Protein AF-A0A920I4B5-F1 (afdb_monomer)

Radius of gyration: 13.25 Å; Cα contacts (8 Å, |Δi|>4): 49; chains: 1; bounding box: 33×24×31 Å

Structure (mmCIF, N/CA/C/O backbone):
data_AF-A0A920I4B5-F1
#
_entry.id   AF-A0A920I4B5-F1
#
loop_
_atom_site.group_PDB
_atom_site.id
_atom_site.type_symbol
_atom_site.label_atom_id
_atom_site.label_alt_id
_atom_site.label_comp_id
_atom_site.label_asym_id
_atom_site.label_entity_id
_atom_site.label_seq_id
_atom_site.pdbx_PDB_ins_code
_atom_site.Cartn_x
_atom_site.Cartn_y
_atom_site.Cartn_z
_atom_site.occupancy
_atom_site.B_iso_or_equiv
_atom_site.auth_seq_id
_atom_site.auth_comp_id
_atom_site.auth_asym_id
_atom_site.auth_atom_id
_atom_site.pdbx_PDB_model_num
ATOM 1 N N . MET A 1 1 ? 22.128 10.402 -0.260 1.00 40.31 1 MET A N 1
ATOM 2 C CA . MET A 1 1 ? 21.496 9.085 -0.014 1.00 40.31 1 MET A CA 1
ATOM 3 C C . MET A 1 1 ? 21.334 8.894 1.492 1.00 40.31 1 MET A C 1
ATOM 5 O O . MET A 1 1 ? 22.219 8.348 2.132 1.00 40.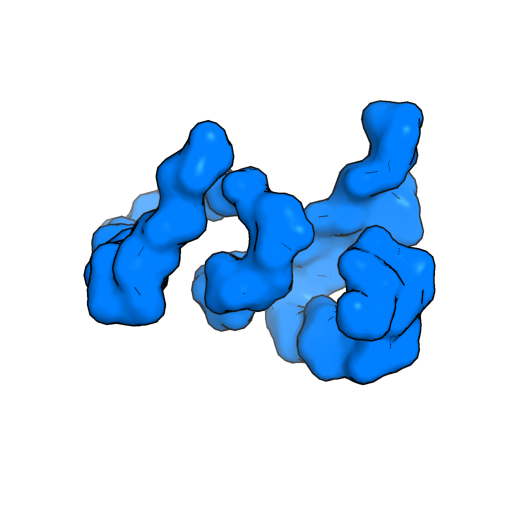31 1 MET A O 1
ATOM 9 N N . VAL A 1 2 ? 20.244 9.398 2.078 1.00 43.75 2 VAL A N 1
ATOM 10 C CA . VAL A 1 2 ? 19.962 9.246 3.518 1.00 43.75 2 VAL A CA 1
ATOM 11 C C . VAL A 1 2 ? 19.091 8.006 3.686 1.00 43.75 2 VAL A C 1
ATOM 13 O O . VAL A 1 2 ? 17.907 8.021 3.353 1.00 43.75 2 VAL A O 1
ATOM 16 N N . ARG A 1 3 ? 19.667 6.885 4.131 1.00 62.31 3 ARG A N 1
ATOM 17 C CA . ARG A 1 3 ? 18.851 5.748 4.572 1.00 62.31 3 ARG A CA 1
ATOM 18 C C . ARG A 1 3 ? 18.409 6.060 5.999 1.00 62.31 3 ARG A C 1
ATOM 20 O O . ARG A 1 3 ? 19.238 6.068 6.898 1.00 62.31 3 ARG A O 1
ATOM 27 N N . LEU A 1 4 ? 17.120 6.351 6.180 1.00 68.44 4 LEU A N 1
ATOM 28 C CA . LEU A 1 4 ? 16.509 6.523 7.501 1.00 68.44 4 LEU A CA 1
ATOM 29 C C . LEU A 1 4 ? 16.906 5.357 8.413 1.00 68.44 4 LEU A C 1
ATOM 31 O O . LEU A 1 4 ? 16.818 4.195 7.997 1.00 68.44 4 LEU A O 1
ATOM 35 N N . ALA A 1 5 ? 17.322 5.670 9.641 1.00 79.25 5 ALA A N 1
ATOM 36 C CA . ALA A 1 5 ? 17.653 4.660 10.635 1.00 79.25 5 ALA A CA 1
ATOM 37 C C . ALA A 1 5 ? 16.450 3.715 10.860 1.00 79.25 5 ALA A C 1
ATOM 39 O O . ALA A 1 5 ? 15.299 4.159 10.775 1.00 79.25 5 ALA A O 1
ATOM 40 N N . PRO A 1 6 ? 16.671 2.423 11.168 1.00 74.19 6 PRO A N 1
ATOM 41 C CA . PRO A 1 6 ? 15.588 1.451 11.345 1.00 74.19 6 PRO A CA 1
ATOM 42 C C . PRO A 1 6 ? 14.516 1.875 12.359 1.00 74.19 6 PRO A C 1
ATOM 44 O O . PRO A 1 6 ? 13.353 1.510 12.209 1.00 74.19 6 PRO A O 1
ATOM 47 N N . ILE A 1 7 ? 14.899 2.657 13.371 1.00 78.25 7 ILE A N 1
ATOM 48 C CA . ILE A 1 7 ? 13.978 3.188 14.379 1.00 78.25 7 ILE A CA 1
ATOM 49 C C . ILE A 1 7 ? 13.095 4.317 13.838 1.00 78.25 7 ILE A C 1
ATOM 51 O O . ILE A 1 7 ? 11.890 4.302 14.056 1.00 78.25 7 ILE A O 1
ATOM 55 N N . ILE A 1 8 ? 13.660 5.216 13.027 1.00 77.44 8 ILE A N 1
ATOM 56 C CA . ILE A 1 8 ? 12.909 6.290 12.366 1.00 77.44 8 ILE A CA 1
ATOM 57 C C . ILE A 1 8 ? 11.882 5.683 11.401 1.00 77.44 8 ILE A C 1
ATOM 59 O O . ILE A 1 8 ? 10.744 6.133 11.333 1.00 77.44 8 ILE A O 1
ATOM 63 N N . ARG A 1 9 ? 12.242 4.599 10.698 1.00 75.38 9 ARG A N 1
ATOM 64 C CA . ARG A 1 9 ? 11.290 3.854 9.856 1.00 75.38 9 ARG A CA 1
ATOM 65 C C . ARG A 1 9 ? 10.118 3.287 10.651 1.00 75.38 9 ARG A C 1
ATOM 67 O O . ARG A 1 9 ? 9.006 3.327 10.144 1.00 75.38 9 ARG A O 1
ATOM 74 N N . ARG A 1 10 ? 10.361 2.796 11.874 1.00 72.25 10 ARG A N 1
ATOM 75 C CA . ARG A 1 10 ? 9.289 2.327 12.764 1.00 72.25 10 ARG A CA 1
ATOM 76 C C . ARG A 1 10 ? 8.329 3.439 13.145 1.00 72.25 10 ARG A C 1
ATOM 78 O O . ARG A 1 10 ? 7.134 3.262 12.972 1.00 72.25 10 ARG A O 1
ATOM 85 N N . GLN A 1 11 ? 8.860 4.585 13.548 1.00 77.12 11 GLN A N 1
ATOM 86 C CA . GLN A 1 11 ? 8.047 5.733 13.957 1.00 77.12 11 GLN A CA 1
ATOM 87 C C . GLN A 1 11 ? 7.214 6.319 12.809 1.00 77.12 11 GLN A C 1
ATOM 89 O O . GLN A 1 11 ? 6.087 6.756 13.024 1.00 77.12 11 GLN A O 1
ATOM 94 N N . ILE A 1 12 ? 7.717 6.270 11.569 1.00 77.44 12 ILE A N 1
ATOM 95 C CA . ILE A 1 12 ? 6.940 6.670 10.382 1.00 77.44 12 ILE A CA 1
ATOM 96 C C . ILE A 1 12 ? 5.675 5.809 10.217 1.00 77.44 12 ILE A C 1
ATOM 98 O O . ILE A 1 12 ? 4.710 6.269 9.613 1.00 77.44 12 ILE A O 1
ATOM 102 N N . TRP A 1 13 ? 5.638 4.585 10.756 1.00 78.56 13 TRP A N 1
ATOM 103 C CA . TRP A 1 13 ? 4.462 3.712 10.670 1.00 78.56 13 TRP A CA 1
ATOM 104 C C . TRP A 1 13 ? 3.370 4.037 11.698 1.00 78.56 13 TRP A C 1
ATOM 106 O O . TRP A 1 13 ? 2.215 3.692 11.451 1.00 78.56 13 TRP A O 1
ATOM 116 N N . ASP A 1 14 ? 3.695 4.734 12.787 1.00 81.50 14 ASP A N 1
ATOM 117 C CA . ASP A 1 14 ? 2.746 5.008 13.876 1.00 81.50 14 ASP A CA 1
ATOM 118 C C . ASP A 1 14 ? 1.771 6.141 13.524 1.00 81.50 14 ASP A C 1
ATOM 120 O O . ASP A 1 14 ? 0.576 6.067 13.820 1.00 81.50 14 ASP A O 1
ATOM 124 N N . GLY A 1 15 ? 2.258 7.172 12.826 1.00 85.12 15 GLY A N 1
ATOM 125 C CA . GLY A 1 15 ? 1.438 8.307 12.391 1.00 85.12 15 GLY A CA 1
ATOM 126 C C . GLY A 1 15 ? 0.264 7.886 11.495 1.00 85.12 15 GLY A C 1
ATOM 127 O O . GLY A 1 15 ? -0.887 8.111 11.873 1.00 85.12 15 GLY A O 1
ATOM 128 N N . PRO A 1 16 ? 0.509 7.224 10.346 1.00 83.06 16 PRO A N 1
ATOM 129 C CA . PRO A 1 16 ? -0.556 6.764 9.457 1.00 83.06 16 PRO A CA 1
ATOM 130 C C . PRO A 1 16 ? -1.515 5.772 10.124 1.00 83.06 16 PRO A C 1
ATOM 132 O O . PRO A 1 16 ? -2.713 5.816 9.863 1.00 83.06 16 PRO A O 1
ATOM 135 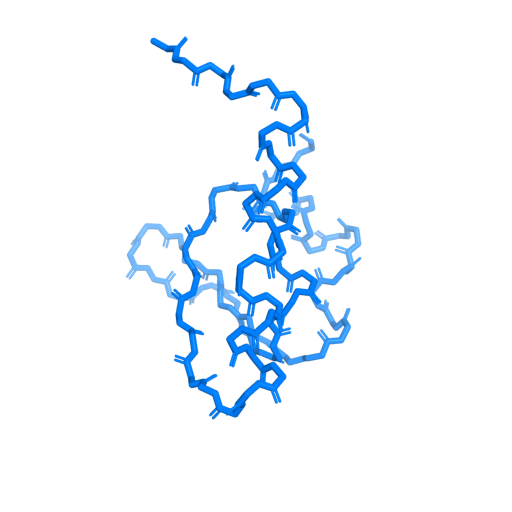N N . ALA A 1 17 ? -1.021 4.897 11.008 1.00 85.19 17 ALA A N 1
ATOM 136 C CA . ALA A 1 17 ? -1.879 3.975 11.752 1.00 85.19 17 ALA A CA 1
ATOM 137 C C . ALA A 1 17 ? -2.860 4.723 12.674 1.00 85.19 17 ALA A C 1
ATOM 139 O O . ALA A 1 17 ? -4.041 4.382 12.723 1.00 85.19 17 ALA A O 1
ATOM 140 N N . THR A 1 18 ? -2.384 5.774 13.345 1.00 88.06 18 THR A N 1
ATOM 141 C CA . THR A 1 18 ? -3.200 6.626 14.224 1.00 88.06 18 THR A CA 1
ATOM 142 C C . THR A 1 18 ? -4.219 7.450 13.433 1.00 88.06 18 THR A C 1
ATOM 144 O O . THR A 1 18 ? -5.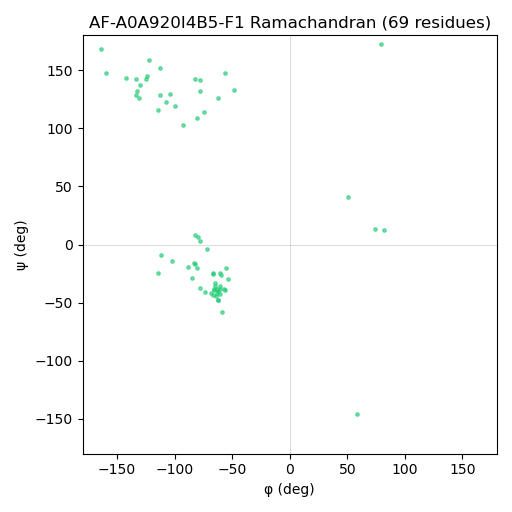380 7.550 13.815 1.00 88.06 18 THR A O 1
ATOM 147 N N . MET A 1 19 ? -3.821 8.010 12.289 1.00 88.12 19 MET A N 1
ATOM 148 C CA . MET A 1 19 ? -4.745 8.728 11.400 1.00 88.12 19 MET A CA 1
ATOM 149 C C . MET A 1 19 ? -5.845 7.798 10.865 1.00 88.12 19 MET A C 1
ATOM 151 O O . MET A 1 19 ? -7.017 8.174 10.823 1.00 88.12 19 MET A O 1
ATOM 155 N N . LYS A 1 20 ? -5.487 6.554 10.515 1.00 87.69 20 LYS A N 1
ATOM 156 C CA . LYS A 1 20 ? -6.443 5.544 10.049 1.00 87.69 20 LYS A CA 1
ATOM 157 C C . LYS A 1 20 ? -7.449 5.184 11.142 1.00 87.69 20 LYS A C 1
ATOM 159 O O . LYS A 1 20 ? -8.641 5.114 10.858 1.00 87.69 20 LYS A O 1
ATOM 164 N N . SER A 1 21 ? -6.999 4.977 12.384 1.00 88.56 21 SER A N 1
ATOM 165 C CA . SER A 1 21 ? -7.910 4.675 13.499 1.00 88.56 21 SER A CA 1
ATOM 166 C C . SER A 1 21 ? -8.826 5.850 13.852 1.00 88.56 21 SER A C 1
ATOM 168 O O . SER A 1 21 ? -9.940 5.625 14.317 1.00 88.56 21 SER A O 1
ATOM 170 N N . ALA A 1 22 ? -8.408 7.084 13.560 1.00 93.19 22 ALA A N 1
ATOM 171 C CA . ALA A 1 22 ? -9.237 8.283 13.667 1.00 93.19 22 ALA A CA 1
ATOM 172 C C . ALA A 1 22 ? -10.230 8.470 12.495 1.00 93.19 22 ALA A C 1
ATOM 174 O O . ALA A 1 22 ? -10.934 9.477 12.449 1.00 93.19 22 ALA A O 1
ATOM 175 N N . GLY A 1 23 ? -10.301 7.529 11.544 1.00 91.69 23 GLY A N 1
ATOM 176 C CA . GLY A 1 23 ? -11.242 7.566 10.418 1.00 91.69 23 GLY A CA 1
ATOM 177 C C . GLY A 1 23 ? -10.797 8.434 9.237 1.00 91.69 23 GLY A C 1
ATOM 178 O O . GLY A 1 23 ? -11.599 8.713 8.346 1.00 91.69 23 GLY A O 1
ATOM 179 N N . GLN A 1 24 ? -9.535 8.869 9.198 1.00 91.94 24 GLN A N 1
ATOM 180 C CA . GLN A 1 24 ? -9.023 9.647 8.072 1.00 91.94 24 GLN A CA 1
ATOM 181 C C . GLN A 1 24 ? -8.701 8.753 6.872 1.00 91.94 24 GLN A C 1
ATOM 183 O O . GLN A 1 24 ? -8.147 7.661 7.004 1.00 91.94 24 GLN A O 1
ATOM 188 N N . SER A 1 25 ? -8.998 9.261 5.675 1.00 90.94 25 SER A N 1
ATOM 189 C CA . SER A 1 25 ? -8.533 8.659 4.425 1.00 90.94 25 SER A CA 1
ATOM 190 C C . SER A 1 25 ? -7.071 9.025 4.180 1.00 90.94 25 SER A C 1
ATOM 192 O O . SER A 1 25 ? -6.698 10.193 4.274 1.00 90.94 25 SER A O 1
ATOM 194 N N . ILE A 1 26 ? -6.244 8.034 3.846 1.00 89.25 26 ILE A N 1
ATOM 195 C CA . ILE A 1 26 ? -4.798 8.206 3.679 1.00 89.25 26 ILE A CA 1
ATOM 196 C C . ILE A 1 26 ? -4.376 7.583 2.353 1.00 89.2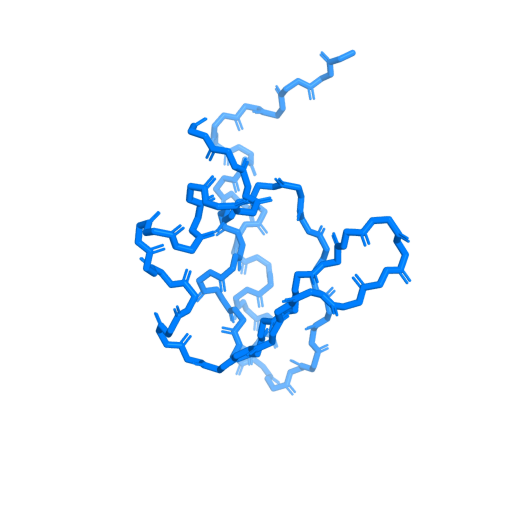5 26 ILE A C 1
ATOM 198 O O . ILE A 1 26 ? -4.611 6.399 2.115 1.00 89.25 26 ILE A O 1
ATOM 202 N N . LEU A 1 27 ? -3.700 8.367 1.512 1.00 89.88 27 LEU A N 1
ATOM 203 C CA . LEU A 1 27 ? -2.993 7.857 0.342 1.00 89.88 27 LEU A CA 1
ATOM 204 C C . LEU A 1 27 ? -1.506 7.746 0.671 1.00 89.88 27 LEU A C 1
ATOM 206 O O . LEU A 1 27 ? -0.850 8.743 0.967 1.00 89.88 27 LEU A O 1
ATOM 210 N N . VAL A 1 28 ? -0.973 6.529 0.594 1.00 86.50 28 VAL A N 1
ATOM 211 C CA . VAL A 1 28 ? 0.444 6.263 0.845 1.00 86.50 28 VAL A CA 1
ATOM 212 C C . VAL A 1 28 ? 1.123 5.832 -0.445 1.00 86.50 28 VAL A C 1
ATOM 214 O O . VAL A 1 28 ? 0.681 4.893 -1.103 1.00 86.50 28 VAL A O 1
ATOM 217 N N . VAL A 1 29 ? 2.232 6.494 -0.776 1.00 87.25 29 VAL A N 1
ATOM 218 C CA . VAL A 1 29 ? 3.114 6.116 -1.883 1.00 87.25 29 VAL A CA 1
ATOM 219 C C . VAL A 1 29 ? 4.451 5.686 -1.293 1.00 87.25 29 VAL A C 1
ATOM 221 O O . VAL A 1 29 ? 5.154 6.488 -0.683 1.00 87.25 29 VAL A O 1
ATOM 224 N N . ASP A 1 30 ? 4.805 4.415 -1.470 1.00 82.31 30 ASP A N 1
ATOM 225 C CA . ASP A 1 30 ? 6.078 3.862 -1.010 1.00 82.31 30 ASP A CA 1
ATOM 226 C C . ASP A 1 30 ? 6.713 3.017 -2.124 1.00 82.31 30 ASP A C 1
ATOM 228 O O . ASP A 1 30 ? 6.038 2.310 -2.872 1.00 82.31 30 ASP A O 1
ATOM 232 N N . LYS A 1 31 ? 8.041 3.094 -2.233 1.00 79.25 31 LYS A N 1
ATOM 233 C CA . LYS A 1 31 ? 8.856 2.240 -3.109 1.00 79.25 31 LYS A CA 1
ATOM 234 C C . LYS A 1 31 ? 9.162 0.884 -2.455 1.00 79.25 31 LYS A C 1
ATOM 236 O O . LYS A 1 31 ? 9.618 -0.044 -3.122 1.00 79.25 31 LYS A O 1
ATOM 241 N N . LYS A 1 32 ? 8.984 0.767 -1.140 1.00 72.69 32 LYS A N 1
ATOM 242 C CA . LYS A 1 32 ? 9.136 -0.461 -0.356 1.00 72.69 32 LYS A CA 1
ATOM 243 C C . LYS A 1 32 ? 7.767 -0.885 0.184 1.00 72.69 32 LYS A C 1
ATOM 245 O O . LYS A 1 32 ? 6.887 -0.078 0.422 1.00 72.69 32 LYS A O 1
ATOM 250 N N . HIS A 1 33 ? 7.570 -2.179 0.397 1.00 74.25 33 HIS A N 1
ATOM 251 C CA . HIS A 1 33 ? 6.267 -2.736 0.778 1.00 74.25 33 HIS A CA 1
ATOM 252 C C . HIS A 1 33 ? 5.922 -2.576 2.275 1.00 74.25 33 HIS A C 1
ATOM 254 O O . HIS A 1 33 ? 4.931 -3.126 2.746 1.00 74.25 33 HIS A O 1
ATOM 260 N N . GLY A 1 34 ? 6.731 -1.847 3.053 1.00 76.06 34 GLY A N 1
ATOM 261 C CA . GLY A 1 34 ? 6.588 -1.777 4.513 1.00 76.06 34 GLY A CA 1
ATOM 262 C C . GLY A 1 34 ? 5.285 -1.116 4.972 1.00 76.06 34 GLY A C 1
ATOM 263 O O . GLY A 1 34 ? 4.692 -1.549 5.960 1.00 76.06 34 GLY A O 1
ATOM 264 N N . LEU A 1 35 ? 4.820 -0.105 4.232 1.00 75.00 35 LEU A N 1
ATOM 265 C CA . LEU A 1 35 ? 3.569 0.606 4.508 1.00 75.00 35 LEU A CA 1
ATOM 266 C C . LEU A 1 35 ? 2.326 -0.093 3.946 1.00 75.00 35 LEU A C 1
ATOM 268 O O . LEU A 1 35 ? 1.221 0.197 4.399 1.00 75.00 35 LEU A O 1
ATOM 272 N N . ALA A 1 36 ? 2.491 -1.047 3.022 1.00 77.50 36 ALA A N 1
ATOM 273 C CA . ALA A 1 36 ? 1.366 -1.721 2.381 1.00 77.50 36 ALA A CA 1
ATOM 274 C C . ALA A 1 36 ? 0.445 -2.380 3.420 1.00 77.50 36 ALA A C 1
ATOM 276 O O . ALA A 1 36 ? -0.764 -2.246 3.328 1.00 77.50 36 ALA A O 1
ATOM 277 N N . ARG A 1 37 ? 0.988 -2.973 4.490 1.00 78.44 37 ARG A N 1
ATOM 278 C CA . ARG A 1 37 ? 0.192 -3.614 5.557 1.00 78.44 37 ARG A CA 1
ATOM 279 C C . ARG A 1 37 ? -0.863 -2.723 6.232 1.00 78.44 37 ARG A C 1
ATOM 281 O O . ARG A 1 37 ? -1.751 -3.262 6.882 1.00 78.44 37 ARG A O 1
ATOM 288 N N . LEU A 1 38 ? -0.732 -1.398 6.145 1.00 81.06 38 LEU A N 1
ATOM 289 C CA . LEU A 1 38 ? -1.688 -0.451 6.724 1.00 81.06 38 LEU A CA 1
ATOM 290 C C . LEU A 1 38 ? -2.829 -0.106 5.761 1.00 81.06 38 LEU A C 1
ATOM 292 O O . LEU A 1 38 ? -3.863 0.388 6.208 1.00 81.06 38 LEU A O 1
ATOM 296 N N . ALA A 1 39 ? -2.651 -0.344 4.464 1.00 86.19 39 ALA A N 1
ATOM 297 C CA . ALA A 1 39 ? -3.627 -0.002 3.446 1.00 86.19 39 ALA A CA 1
ATOM 298 C C . ALA A 1 39 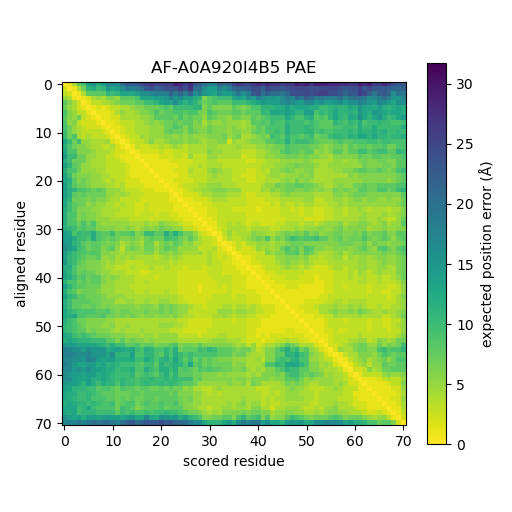? -4.718 -1.077 3.341 1.00 86.19 39 ALA A C 1
ATOM 300 O O . ALA A 1 39 ? -4.451 -2.270 3.466 1.00 86.19 39 ALA A O 1
ATOM 301 N N . ASP A 1 40 ? -5.953 -0.642 3.105 1.00 87.50 40 ASP A N 1
ATOM 302 C CA . ASP A 1 40 ? -7.079 -1.541 2.812 1.00 87.50 40 ASP A CA 1
ATOM 303 C C . ASP A 1 40 ? -7.138 -1.894 1.321 1.00 87.50 40 ASP A C 1
ATOM 305 O O . ASP A 1 40 ? -7.562 -2.986 0.937 1.00 87.50 40 ASP A O 1
ATOM 309 N N . HIS A 1 41 ? -6.654 -0.969 0.489 1.00 89.69 41 HIS A N 1
ATOM 310 C CA . HIS A 1 41 ? -6.569 -1.077 -0.958 1.00 89.69 41 HIS A CA 1
ATOM 311 C C . HIS A 1 41 ? -5.139 -0.838 -1.420 1.00 89.69 41 HIS A C 1
ATOM 313 O O . HIS A 1 41 ? -4.433 0.033 -0.913 1.00 89.69 41 HIS A O 1
ATOM 319 N N . HIS A 1 42 ? -4.732 -1.590 -2.431 1.00 90.44 42 HIS A N 1
ATOM 320 C CA . HIS A 1 42 ? -3.381 -1.575 -2.951 1.00 90.44 42 HIS A CA 1
ATOM 321 C C . HIS A 1 42 ? -3.405 -1.416 -4.458 1.00 90.44 42 HIS A C 1
ATOM 323 O O . HIS A 1 42 ? -4.185 -2.071 -5.149 1.00 90.44 42 HIS A O 1
ATOM 329 N N . VAL A 1 43 ? -2.509 -0.573 -4.956 1.00 91.19 43 VAL A N 1
ATOM 330 C CA . VAL A 1 43 ? -2.310 -0.321 -6.381 1.00 91.19 43 VAL A CA 1
ATOM 331 C C . VAL A 1 43 ? -0.818 -0.391 -6.659 1.00 91.19 43 VAL A C 1
ATOM 333 O O . VAL A 1 43 ? -0.021 0.222 -5.947 1.00 91.19 43 VAL A O 1
ATOM 336 N N . ILE A 1 44 ? -0.437 -1.133 -7.695 1.00 89.88 44 ILE A N 1
ATOM 337 C CA . ILE A 1 44 ? 0.935 -1.158 -8.198 1.00 89.88 44 ILE A CA 1
ATOM 338 C C . ILE A 1 44 ? 0.966 -0.407 -9.522 1.00 89.88 44 ILE A C 1
ATOM 340 O O . ILE A 1 44 ? 0.271 -0.761 -10.477 1.00 89.88 44 ILE A O 1
ATOM 344 N N . LEU A 1 45 ? 1.812 0.618 -9.565 1.00 90.06 45 LEU A N 1
ATOM 345 C CA . LEU A 1 45 ? 2.073 1.422 -10.749 1.00 90.06 45 LEU A CA 1
ATOM 346 C C . LEU A 1 45 ? 3.420 1.031 -11.356 1.00 90.06 45 LEU A C 1
ATOM 348 O O . LEU A 1 45 ? 4.440 1.030 -10.668 1.00 90.06 45 LEU A O 1
ATOM 352 N N . ALA A 1 46 ? 3.437 0.759 -12.658 1.00 89.69 46 ALA A N 1
ATOM 353 C CA . ALA A 1 46 ? 4.659 0.562 -13.428 1.00 89.69 46 ALA A CA 1
ATOM 354 C C . ALA A 1 46 ? 4.569 1.354 -14.733 1.00 89.69 46 ALA A C 1
ATOM 356 O O . ALA A 1 46 ? 3.584 1.256 -15.457 1.00 89.69 46 ALA A O 1
ATOM 357 N N . LYS A 1 47 ? 5.599 2.158 -15.030 1.00 91.12 47 LYS A N 1
ATOM 358 C CA . LYS A 1 47 ? 5.673 2.989 -16.249 1.00 91.12 47 LYS A CA 1
ATOM 359 C C . LYS A 1 47 ? 4.410 3.843 -16.492 1.00 91.12 47 LYS A C 1
ATOM 361 O O . LYS A 1 47 ? 3.943 3.960 -17.616 1.00 91.12 47 LYS A O 1
ATOM 366 N N . GLY A 1 48 ? 3.847 4.420 -15.427 1.00 92.19 48 GLY A N 1
ATOM 367 C CA . GLY A 1 48 ? 2.650 5.269 -15.510 1.00 92.19 48 GLY A CA 1
ATOM 368 C C . GLY A 1 48 ? 1.337 4.514 -15.744 1.00 92.19 48 GLY A C 1
ATOM 369 O O . GLY A 1 48 ? 0.334 5.135 -16.078 1.00 92.19 48 GLY A O 1
ATOM 370 N N . GLN A 1 49 ? 1.328 3.189 -15.589 1.00 94.06 49 GLN A N 1
ATOM 371 C CA . GLN A 1 49 ? 0.147 2.344 -15.766 1.00 94.06 49 GLN A CA 1
ATOM 372 C C . GLN A 1 49 ? -0.118 1.525 -14.499 1.00 94.06 49 GLN A C 1
ATOM 374 O O . GLN A 1 49 ? 0.821 1.085 -13.829 1.00 94.06 49 GLN A O 1
ATOM 379 N N . VAL A 1 50 ? -1.395 1.296 -14.180 1.00 93.38 50 VAL A N 1
ATOM 380 C CA . VAL A 1 50 ? -1.799 0.355 -13.126 1.00 93.38 50 VAL A CA 1
ATOM 381 C C . VAL A 1 50 ? -1.614 -1.059 -13.660 1.00 93.38 50 VAL A C 1
ATOM 383 O O . VAL A 1 50 ? -2.292 -1.464 -14.598 1.00 93.38 50 VAL A O 1
ATOM 386 N N . VAL A 1 51 ? -0.690 -1.810 -13.065 1.00 92.19 51 VAL A N 1
ATOM 387 C CA . VAL A 1 51 ? -0.406 -3.202 -13.465 1.00 92.19 51 VAL A CA 1
ATOM 388 C C . VAL A 1 51 ? -1.018 -4.225 -12.515 1.00 92.19 51 VAL A C 1
ATOM 390 O O . VAL A 1 51 ? -1.103 -5.405 -12.847 1.00 92.19 51 VAL A O 1
ATOM 393 N N . TRP A 1 52 ? -1.454 -3.781 -11.336 1.00 91.12 52 TRP A N 1
ATOM 394 C CA . TRP A 1 52 ? -2.193 -4.604 -10.391 1.00 91.12 52 TRP A CA 1
ATOM 395 C C . TRP A 1 52 ? -2.979 -3.741 -9.399 1.00 91.12 52 TRP A C 1
ATOM 397 O O . TRP A 1 52 ? -2.523 -2.665 -9.001 1.00 91.12 52 TRP A O 1
ATOM 407 N N . GLN A 1 53 ? -4.132 -4.251 -8.970 1.00 90.56 53 GLN A N 1
ATOM 408 C CA . GLN A 1 53 ? -4.949 -3.685 -7.906 1.00 90.56 53 GLN A CA 1
ATOM 409 C C . GLN A 1 53 ? -5.555 -4.814 -7.066 1.00 90.56 53 GLN A C 1
ATOM 411 O O . GLN A 1 53 ? -5.941 -5.853 -7.601 1.00 90.56 53 GLN A O 1
ATOM 416 N N . GLY A 1 54 ? -5.657 -4.609 -5.755 1.00 88.25 54 GLY A N 1
ATOM 417 C CA . GLY A 1 54 ? -6.275 -5.573 -4.849 1.00 88.25 54 GLY A CA 1
ATOM 418 C C . GLY A 1 54 ? -6.615 -4.974 -3.491 1.00 88.25 54 GLY A C 1
ATOM 419 O O . GLY A 1 54 ? -6.185 -3.871 -3.160 1.00 88.25 54 GLY A O 1
ATOM 420 N N . ALA A 1 55 ? -7.395 -5.708 -2.702 1.00 83.19 55 ALA A N 1
ATOM 421 C CA . ALA A 1 55 ? -7.791 -5.318 -1.352 1.00 83.19 55 ALA A CA 1
ATOM 422 C C . ALA A 1 55 ? -7.361 -6.367 -0.319 1.00 83.19 55 ALA A C 1
ATOM 424 O O . ALA A 1 55 ? -7.138 -7.539 -0.649 1.00 83.19 55 ALA A O 1
ATOM 425 N N . GLY A 1 56 ? -7.268 -5.946 0.942 1.00 75.31 56 GLY A N 1
ATOM 426 C CA . GLY A 1 56 ? -6.969 -6.836 2.062 1.00 75.31 56 GLY A CA 1
ATOM 427 C C . GLY A 1 56 ? -5.636 -7.570 1.894 1.00 75.31 56 GLY A C 1
ATOM 428 O O . GLY A 1 56 ? -4.692 -7.046 1.323 1.00 75.31 56 GLY A O 1
ATOM 429 N N . ARG A 1 57 ? -5.525 -8.815 2.373 1.00 69.62 57 ARG A N 1
ATOM 430 C CA . ARG A 1 57 ? -4.238 -9.547 2.434 1.00 69.62 57 ARG A CA 1
ATOM 431 C C . ARG A 1 57 ? -3.686 -10.026 1.083 1.00 69.62 57 ARG A C 1
ATOM 433 O O . ARG A 1 57 ? -2.576 -10.552 1.054 1.00 69.62 57 ARG A O 1
ATOM 440 N N . ALA A 1 58 ? -4.413 -9.840 -0.020 1.00 72.00 58 ALA A N 1
ATOM 441 C CA . ALA A 1 58 ? -4.006 -10.319 -1.344 1.00 72.00 58 ALA A CA 1
ATOM 442 C C . ALA A 1 58 ? -2.655 -9.741 -1.814 1.00 72.00 58 ALA A C 1
ATOM 444 O O . ALA A 1 58 ? -1.938 -10.389 -2.576 1.00 72.00 58 ALA A O 1
ATOM 445 N N . TRP A 1 59 ? -2.269 -8.557 -1.320 1.00 76.94 59 TRP A N 1
ATOM 446 C CA . TRP A 1 59 ? -0.979 -7.938 -1.638 1.00 76.94 59 TRP A CA 1
ATOM 447 C C . TRP A 1 59 ? 0.229 -8.714 -1.087 1.00 76.94 59 TRP A C 1
ATOM 449 O O . TRP A 1 59 ? 1.320 -8.594 -1.631 1.00 76.94 59 TRP A O 1
ATOM 459 N N . ALA A 1 60 ? 0.060 -9.505 -0.021 1.00 72.19 60 ALA A N 1
ATOM 460 C 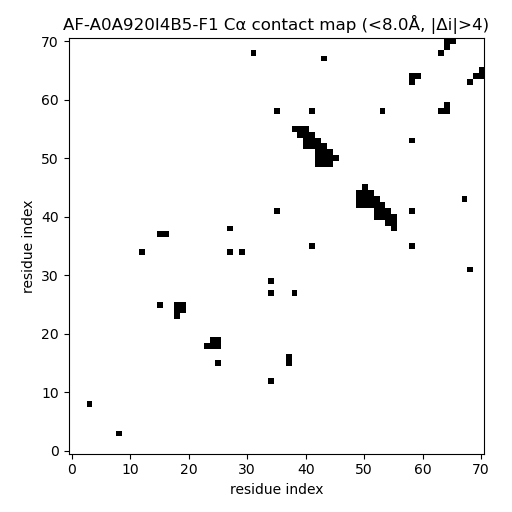CA . ALA A 1 60 ? 1.164 -10.154 0.693 1.00 72.19 60 ALA A CA 1
ATOM 461 C C . ALA A 1 60 ? 1.643 -11.469 0.039 1.00 72.19 60 ALA A C 1
ATOM 463 O O . ALA A 1 60 ? 2.459 -12.188 0.619 1.00 7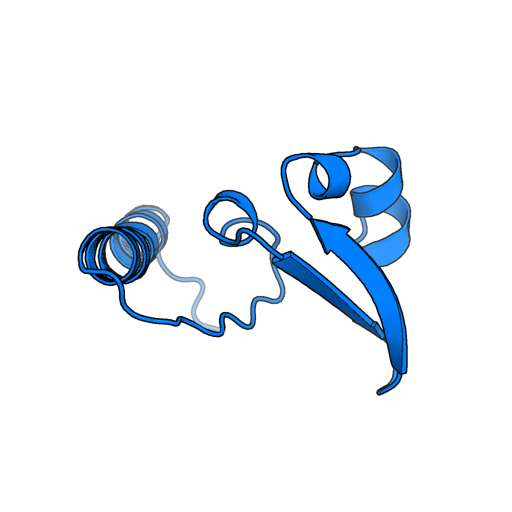2.19 60 ALA A O 1
ATOM 464 N N . SER A 1 61 ? 1.144 -11.802 -1.158 1.00 80.06 61 SER A N 1
ATOM 465 C CA . SER A 1 61 ? 1.628 -12.947 -1.934 1.00 80.06 61 SER A CA 1
ATOM 466 C C . SER A 1 61 ? 3.103 -12.760 -2.304 1.00 80.06 61 SER A C 1
ATOM 468 O O . SER A 1 61 ? 3.477 -11.759 -2.921 1.00 80.06 61 SER A O 1
ATOM 470 N N . LYS A 1 62 ? 3.945 -13.747 -1.962 1.00 77.69 62 LYS A N 1
ATOM 471 C CA . LYS A 1 62 ? 5.375 -13.747 -2.312 1.00 77.69 62 LYS A CA 1
ATOM 472 C C . LYS A 1 62 ? 5.591 -13.617 -3.821 1.00 77.69 62 LYS A C 1
ATOM 474 O O . LYS A 1 62 ? 6.465 -12.860 -4.235 1.00 77.69 62 LYS A O 1
ATOM 479 N N . ASP A 1 63 ? 4.759 -14.275 -4.624 1.00 83.56 63 ASP A N 1
ATOM 480 C CA . ASP A 1 63 ? 4.848 -14.231 -6.086 1.00 83.56 63 ASP A CA 1
ATOM 481 C C . ASP A 1 63 ? 4.538 -12.835 -6.626 1.00 83.56 63 ASP A C 1
ATOM 483 O O . ASP A 1 63 ? 5.203 -12.349 -7.540 1.00 83.56 63 ASP A O 1
ATOM 487 N N . LEU A 1 64 ? 3.556 -12.153 -6.029 1.00 83.81 64 LEU A N 1
ATOM 488 C CA . LEU A 1 64 ? 3.183 -10.795 -6.417 1.00 83.81 64 LEU A CA 1
ATOM 489 C C . LEU A 1 64 ? 4.303 -9.796 -6.099 1.00 83.81 64 LEU A C 1
ATOM 491 O O . LEU A 1 64 ? 4.640 -8.947 -6.929 1.00 83.81 64 LEU A O 1
ATOM 495 N N . MET A 1 65 ? 4.901 -9.926 -4.913 1.00 80.06 65 MET A N 1
ATOM 496 C CA . MET A 1 65 ? 6.042 -9.111 -4.496 1.00 80.06 65 MET A CA 1
ATOM 497 C C . MET A 1 65 ? 7.243 -9.338 -5.415 1.00 80.06 65 MET A C 1
ATOM 499 O O . MET A 1 65 ? 7.793 -8.368 -5.935 1.00 80.06 65 MET A O 1
ATOM 503 N N . ALA A 1 66 ? 7.591 -10.595 -5.693 1.00 82.31 66 ALA A N 1
ATOM 504 C CA . ALA A 1 66 ? 8.695 -10.925 -6.588 1.00 82.31 66 ALA A CA 1
ATOM 505 C C . ALA A 1 66 ? 8.463 -10.380 -8.007 1.00 82.31 66 ALA A C 1
ATOM 507 O O . ALA A 1 66 ?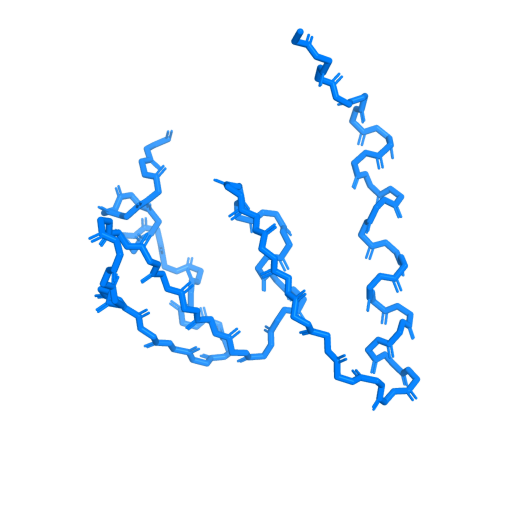 9.366 -9.790 -8.601 1.00 82.31 66 ALA A O 1
ATOM 508 N N . ARG A 1 67 ? 7.237 -10.515 -8.530 1.00 84.25 67 ARG A N 1
ATOM 509 C CA . ARG A 1 67 ? 6.872 -10.093 -9.888 1.00 84.25 67 ARG A CA 1
ATOM 510 C C . ARG A 1 67 ? 6.936 -8.581 -10.100 1.00 84.25 67 ARG A C 1
ATOM 512 O O . ARG A 1 67 ? 7.320 -8.152 -11.185 1.00 84.25 67 ARG A O 1
ATOM 519 N N . TYR A 1 68 ? 6.533 -7.780 -9.112 1.00 82.81 68 TYR A N 1
ATOM 520 C CA . TYR A 1 68 ? 6.373 -6.332 -9.303 1.00 82.81 68 TYR A CA 1
ATOM 521 C C . TYR A 1 68 ? 7.331 -5.454 -8.496 1.00 82.81 68 TYR A C 1
ATOM 523 O O . TYR A 1 68 ? 7.582 -4.319 -8.898 1.00 82.81 68 TYR A O 1
ATOM 531 N N . LEU A 1 69 ? 7.858 -5.937 -7.371 1.00 77.94 69 LEU A N 1
ATOM 532 C CA . LEU A 1 69 ? 8.734 -5.161 -6.483 1.00 77.94 69 LEU A CA 1
ATOM 533 C C . LEU A 1 69 ? 10.183 -5.670 -6.467 1.00 77.94 69 LEU A C 1
ATOM 535 O O . LEU A 1 69 ? 11.053 -4.974 -5.937 1.00 77.94 69 LEU A O 1
ATOM 539 N N . GLY A 1 70 ? 10.445 -6.828 -7.082 1.00 74.00 70 GLY A N 1
ATOM 540 C CA . GLY A 1 70 ? 11.748 -7.490 -7.072 1.00 74.00 70 GLY A CA 1
ATOM 541 C C . GLY A 1 70 ? 12.017 -8.261 -5.774 1.00 74.00 70 GLY A C 1
ATOM 542 O O . GLY A 1 70 ? 11.226 -8.202 -4.831 1.00 74.00 70 GLY A O 1
ATOM 543 N N . ALA A 1 71 ? 13.122 -9.013 -5.761 1.00 58.09 71 ALA A N 1
ATOM 544 C CA . ALA A 1 71 ? 13.588 -9.797 -4.612 1.00 58.09 71 ALA A CA 1
ATOM 545 C C . ALA A 1 71 ? 14.159 -8.921 -3.482 1.00 58.09 71 ALA A C 1
ATOM 547 O O . ALA A 1 71 ? 14.822 -7.897 -3.785 1.00 58.09 71 ALA A O 1
#

Mean predicted aligned error: 6.42 Å

Secondary structure (DSSP, 8-state):
-----HHHHHHHHHHHHHHHHTT-------SSTTTGGG-SEEEEEETTEEEEEEEGGGGG-HHHHHHHH--

Solvent-accessible surface area (backbone atoms only — not comparable to full-atom values): 4744 Å² total; per-residue (Å²): 137,86,78,73,52,76,66,57,57,53,56,63,52,51,57,60,52,52,43,44,75,71,70,49,89,80,89,85,88,69,98,57,73,80,63,54,82,78,45,62,64,47,76,42,76,54,96,93,36,82,78,45,74,49,53,59,76,67,68,73,40,67,67,56,38,45,73,75,73,48,130

Foldseek 3Di:
DDDPDPVVVVVVQVVLLVCVVVVD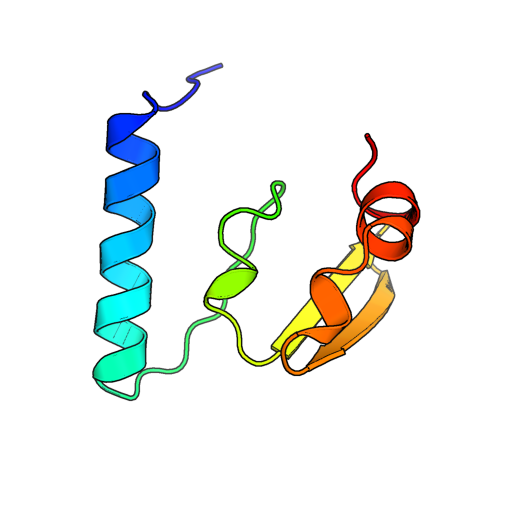DDDDDDLDCPNVQSDQKDFADDPNDTPDIDGDPPCVDPVNCCVRNND

Nearest PDB structures (foldseek):
  2bbt-assembly2_B  TM=6.507E-01  e=2.513E+00  Homo sapiens
  5lj7-assembly1_B  TM=8.647E-01  e=9.432E+00  Aggregatibacter actinomycetemcomitans
  5nt7-assembly1_C  TM=2.191E-01  e=7.139E+00  Drosophila melanogaster

Sequence (71 aa):
MVRLAPIIRRQIWDGPATMKSAGQSILVVDKKHGLARLADHHVILAKGQVVWQGAGRAWASKDLMARYLGA

pLDDT: mean 81.28, std 10.18, range [40.31, 94.06]